Protein AF-A0A1M5PH38-F1 (afdb_monomer_lite)

Sequence (43 aa):
MKLKFEDFQGEKLSKNQQKVVRGGDDPASPPVDPGKRDNNGNG

Secondary structure (DSSP, 8-state):
----GGGGPPPPPPTTTS--PPPS--TTS----TT--------

Radius of gyration: 22.35 Å; chains: 1; bounding box: 35×40×53 Å

pLDDT: mean 70.93, std 12.98, range [38.5, 89.5]

Structure (mmCIF, N/CA/C/O backbone):
data_AF-A0A1M5PH38-F1
#
_entry.id   AF-A0A1M5PH38-F1
#
loop_
_atom_site.group_PDB
_atom_site.id
_atom_site.type_symbol
_atom_site.label_atom_id
_atom_site.label_alt_id
_atom_site.label_comp_id
_atom_site.label_asym_id
_atom_site.label_entity_id
_atom_site.label_seq_id
_atom_site.pdbx_PDB_ins_code
_atom_site.Cartn_x
_atom_site.Cartn_y
_atom_site.Cartn_z
_atom_site.occupancy
_atom_site.B_iso_or_equiv
_atom_site.auth_seq_id
_atom_site.auth_comp_id
_atom_site.auth_asym_id
_atom_site.auth_atom_id
_atom_site.pdbx_PDB_model_num
ATOM 1 N N . MET A 1 1 ? -17.359 -11.083 25.581 1.00 71.44 1 MET A N 1
ATOM 2 C CA . MET A 1 1 ? -16.667 -9.932 24.956 1.00 71.44 1 MET A CA 1
ATOM 3 C C . MET A 1 1 ? -17.412 -9.565 23.683 1.00 71.44 1 MET A C 1
ATOM 5 O O . MET A 1 1 ? -17.860 -10.480 23.004 1.00 71.44 1 MET A O 1
ATOM 9 N N . LYS A 1 2 ? -17.591 -8.275 23.380 1.00 87.12 2 LYS A N 1
ATOM 10 C CA . LYS A 1 2 ? -18.244 -7.810 22.146 1.00 87.12 2 LYS A CA 1
ATOM 11 C C . LYS A 1 2 ? -17.183 -7.146 21.271 1.00 87.12 2 LYS A C 1
ATOM 13 O O . LYS A 1 2 ? -16.649 -6.119 21.676 1.00 87.12 2 LYS A O 1
ATOM 18 N N . LEU A 1 3 ? -16.869 -7.772 20.140 1.00 88.12 3 LEU A N 1
ATOM 19 C CA . LEU A 1 3 ? -15.926 -7.248 19.151 1.00 88.12 3 LEU A CA 1
ATOM 20 C C . LEU A 1 3 ? -16.571 -6.079 18.401 1.00 88.12 3 LEU A C 1
ATOM 22 O O . LEU A 1 3 ? -17.786 -6.086 18.167 1.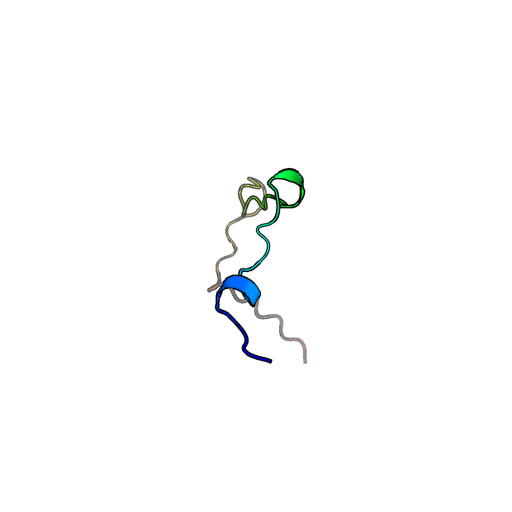00 88.12 3 LEU A O 1
ATOM 26 N N . LYS A 1 4 ? -15.768 -5.076 18.060 1.00 89.50 4 LYS A N 1
ATOM 27 C CA . LYS A 1 4 ? -16.185 -3.869 17.343 1.00 89.50 4 LYS A CA 1
ATOM 28 C C . LYS A 1 4 ? -15.459 -3.793 16.002 1.00 89.50 4 LYS A C 1
ATOM 30 O O . LYS A 1 4 ? -14.416 -4.410 15.821 1.00 89.50 4 LYS A O 1
ATOM 35 N N . PHE A 1 5 ? -16.008 -3.054 15.042 1.00 86.88 5 PHE A N 1
ATOM 36 C CA . PHE A 1 5 ? -15.410 -2.942 13.705 1.00 86.88 5 PHE A CA 1
ATOM 37 C C . PHE A 1 5 ? -14.023 -2.289 13.732 1.00 86.88 5 PHE A C 1
ATOM 39 O O . PHE A 1 5 ? -13.182 -2.576 12.881 1.00 86.88 5 PHE A O 1
ATOM 46 N N . GLU A 1 6 ? -13.777 -1.443 14.728 1.00 85.88 6 GLU A N 1
ATOM 47 C CA . GLU A 1 6 ? -12.502 -0.781 14.976 1.00 85.88 6 GLU A CA 1
ATOM 48 C C . GLU A 1 6 ? -11.389 -1.780 15.322 1.00 85.88 6 GLU A C 1
ATOM 50 O O . GLU A 1 6 ? -10.237 -1.539 14.974 1.00 85.88 6 GLU A O 1
ATOM 55 N N . ASP A 1 7 ? -11.736 -2.932 15.911 1.00 86.31 7 ASP A N 1
ATOM 56 C CA . ASP A 1 7 ? -10.782 -3.988 16.280 1.00 86.31 7 ASP A CA 1
ATOM 57 C C . ASP A 1 7 ? -10.169 -4.685 15.045 1.00 86.31 7 ASP A C 1
ATOM 59 O O . ASP A 1 7 ? -9.176 -5.399 15.160 1.00 86.31 7 ASP A O 1
ATOM 63 N N . PHE A 1 8 ? -10.752 -4.477 13.857 1.00 87.94 8 PHE A N 1
ATOM 64 C CA . PHE A 1 8 ? -10.319 -5.072 12.586 1.00 87.94 8 PHE A CA 1
ATOM 65 C C . PHE A 1 8 ? -9.793 -4.042 11.583 1.00 87.94 8 PHE A C 1
ATOM 67 O O . PHE A 1 8 ? -9.561 -4.376 10.419 1.00 87.94 8 PHE A O 1
ATOM 74 N N . GLN A 1 9 ? -9.627 -2.783 11.994 1.00 84.81 9 GLN A N 1
ATOM 75 C CA . GLN A 1 9 ? -9.000 -1.789 11.130 1.00 84.81 9 GLN A CA 1
ATOM 76 C C . GLN A 1 9 ? -7.543 -2.199 10.895 1.00 84.81 9 GLN A C 1
ATOM 78 O O . GLN A 1 9 ? -6.767 -2.359 11.834 1.00 84.81 9 GLN A O 1
ATOM 83 N N . GLY A 1 10 ? -7.177 -2.406 9.630 1.00 78.06 10 GLY A N 1
ATOM 84 C CA . GLY A 1 10 ? -5.807 -2.743 9.264 1.00 78.06 10 GLY A CA 1
ATOM 85 C C . GLY A 1 10 ? -4.862 -1.581 9.565 1.00 78.06 10 GLY A C 1
ATOM 86 O O . GLY A 1 10 ? -5.161 -0.428 9.248 1.00 78.06 10 GLY A O 1
ATOM 87 N N . GLU A 1 11 ? -3.703 -1.876 10.147 1.00 78.31 11 GLU A N 1
ATOM 88 C CA . GLU A 1 11 ? -2.659 -0.875 10.338 1.00 78.31 11 GLU A CA 1
ATOM 89 C C . GLU A 1 11 ? -2.089 -0.466 8.971 1.00 78.31 11 GLU A C 1
ATOM 91 O O . GLU A 1 11 ? -1.557 -1.284 8.213 1.00 78.31 11 GLU A O 1
ATOM 96 N N . LYS A 1 12 ? -2.233 0.814 8.615 1.00 82.31 12 LYS A N 1
ATOM 97 C CA . LYS A 1 12 ? -1.692 1.337 7.360 1.00 82.31 12 LYS A CA 1
ATOM 98 C C . LYS A 1 12 ? -0.182 1.501 7.499 1.00 82.31 12 LYS A C 1
ATOM 100 O O . LYS A 1 12 ? 0.271 2.348 8.261 1.00 82.31 12 LYS A O 1
ATOM 105 N N . LEU A 1 13 ? 0.583 0.759 6.698 1.00 77.69 13 LEU A N 1
ATOM 106 C CA . LEU A 1 13 ? 2.037 0.920 6.620 1.00 77.69 13 LEU A CA 1
ATOM 107 C C . LEU A 1 13 ? 2.410 2.369 6.286 1.00 77.69 13 LEU A C 1
ATOM 109 O O . LEU A 1 13 ? 1.857 2.968 5.353 1.00 77.69 13 LEU A O 1
ATOM 113 N N . SER A 1 14 ? 3.381 2.917 7.011 1.00 83.62 14 SER A N 1
ATOM 114 C CA . SER A 1 14 ? 3.925 4.245 6.739 1.00 83.62 14 SER A CA 1
ATOM 115 C C . SER A 1 14 ? 4.740 4.253 5.438 1.00 83.62 14 SER A C 1
ATOM 117 O O . SER A 1 1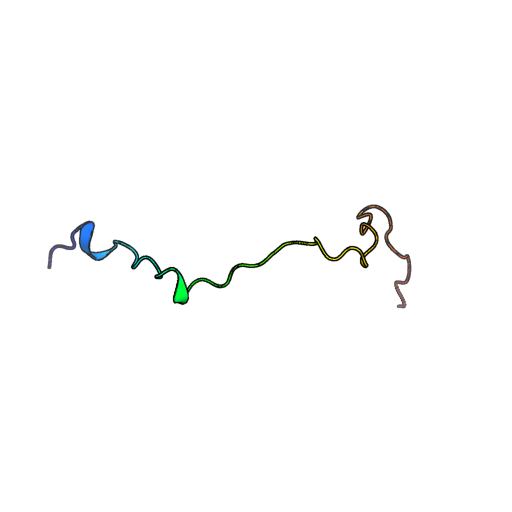4 ? 5.209 3.222 4.958 1.00 83.62 14 SER A O 1
ATOM 119 N N . LYS A 1 15 ? 4.924 5.431 4.824 1.00 77.25 15 LYS A N 1
ATOM 120 C CA . LYS A 1 15 ? 5.585 5.562 3.504 1.00 77.25 15 LYS A CA 1
ATOM 121 C C . LYS A 1 15 ? 7.004 4.980 3.469 1.00 77.25 15 LYS A C 1
ATOM 123 O O . LYS A 1 15 ? 7.429 4.484 2.438 1.00 77.25 15 LYS A O 1
ATOM 128 N N . ASN A 1 16 ? 7.720 5.027 4.590 1.00 79.12 16 ASN A N 1
ATOM 129 C CA . ASN A 1 16 ? 9.058 4.446 4.754 1.00 79.12 16 ASN A CA 1
ATOM 130 C C . ASN A 1 16 ? 9.057 2.912 4.908 1.00 79.12 16 ASN A C 1
ATOM 132 O O . ASN A 1 16 ? 10.110 2.300 4.772 1.00 79.12 16 ASN A O 1
ATOM 136 N N . GLN A 1 17 ? 7.908 2.291 5.187 1.00 81.56 17 GLN A N 1
ATOM 137 C CA . GLN A 1 17 ? 7.745 0.833 5.231 1.00 81.56 17 GLN A CA 1
ATOM 138 C C . GLN A 1 17 ? 7.290 0.260 3.879 1.00 81.56 17 GLN A C 1
ATOM 140 O O . GLN A 1 17 ? 7.414 -0.939 3.638 1.00 81.56 17 GLN A O 1
ATOM 145 N N . GLN A 1 18 ? 6.775 1.105 2.981 1.00 80.75 18 GLN A N 1
ATOM 146 C CA . GLN A 1 18 ? 6.345 0.704 1.646 1.00 80.75 18 GLN A CA 1
ATOM 147 C C . GLN A 1 18 ? 7.537 0.731 0.682 1.00 80.75 18 GLN A C 1
ATOM 149 O O . GLN A 1 18 ? 8.156 1.772 0.466 1.00 80.75 18 GLN A O 1
ATOM 154 N N . LYS A 1 19 ? 7.855 -0.410 0.064 1.00 81.12 19 LYS A N 1
ATOM 155 C CA . LYS A 1 19 ? 8.795 -0.446 -1.063 1.00 81.12 19 LYS A CA 1
ATOM 156 C C . LYS A 1 19 ? 8.054 -0.063 -2.340 1.00 81.12 19 LYS A C 1
ATOM 158 O O . LYS A 1 19 ? 7.045 -0.676 -2.675 1.00 81.12 19 LYS A O 1
ATOM 163 N N . VAL A 1 20 ? 8.568 0.929 -3.062 1.00 76.38 20 VAL A N 1
ATOM 164 C CA . VAL A 1 20 ? 8.063 1.287 -4.392 1.00 76.38 20 VAL A CA 1
ATOM 165 C C . VAL A 1 20 ? 8.699 0.347 -5.410 1.00 76.38 20 VAL A C 1
ATOM 167 O O . VAL A 1 20 ? 9.911 0.386 -5.611 1.00 76.38 20 VAL A O 1
ATOM 170 N N . VAL A 1 21 ? 7.889 -0.494 -6.051 1.00 76.44 21 VAL A N 1
ATOM 171 C CA . VAL A 1 21 ? 8.317 -1.292 -7.205 1.00 76.44 21 VAL A CA 1
ATOM 172 C C . VAL A 1 21 ? 8.003 -0.489 -8.461 1.00 76.44 21 VAL A C 1
ATOM 174 O O . VAL A 1 21 ? 6.853 -0.118 -8.686 1.00 76.44 21 VAL A O 1
ATOM 177 N N . ARG A 1 22 ? 9.026 -0.190 -9.264 1.00 75.50 22 ARG A N 1
ATOM 178 C CA . ARG A 1 2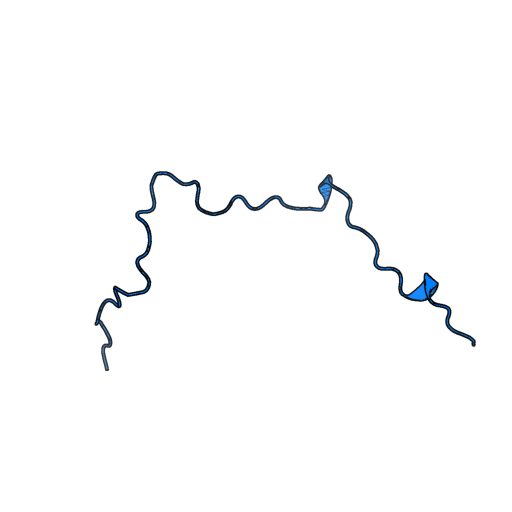2 ? 8.854 0.362 -10.612 1.00 75.50 22 ARG A CA 1
ATOM 179 C C . ARG A 1 22 ? 8.787 -0.823 -11.567 1.00 75.50 22 ARG A C 1
ATOM 181 O O . ARG A 1 22 ? 9.692 -1.651 -11.564 1.00 75.50 22 ARG A O 1
ATOM 188 N N . GLY A 1 23 ? 7.687 -0.958 -12.296 1.00 71.75 23 GLY A N 1
ATOM 189 C CA . GLY A 1 23 ? 7.530 -2.038 -13.263 1.00 71.75 23 GLY A CA 1
ATOM 190 C C . GLY A 1 23 ? 8.230 -1.683 -14.568 1.00 71.75 23 GLY A C 1
ATOM 191 O O . GLY A 1 23 ? 7.923 -0.645 -15.132 1.00 71.75 23 GLY A O 1
ATOM 192 N N . GLY A 1 24 ? 9.137 -2.544 -15.034 1.00 65.19 24 GLY A N 1
ATOM 193 C CA . GLY A 1 24 ? 9.500 -2.694 -16.449 1.00 65.19 24 GLY A CA 1
ATOM 194 C C . GLY A 1 24 ? 10.131 -1.512 -17.194 1.00 65.19 24 GLY A C 1
ATOM 195 O O . GLY A 1 24 ? 10.506 -1.705 -18.342 1.00 65.19 24 GLY A O 1
ATOM 196 N N . ASP A 1 25 ? 10.314 -0.343 -16.579 1.00 63.41 25 ASP A N 1
ATOM 197 C CA . ASP A 1 25 ? 11.002 0.813 -17.184 1.00 63.41 25 ASP A CA 1
ATOM 198 C C . ASP A 1 25 ? 12.527 0.606 -17.319 1.00 63.41 25 ASP A C 1
ATOM 200 O O . ASP A 1 25 ? 13.288 1.571 -17.388 1.00 63.41 25 ASP A O 1
ATOM 204 N N . ASP A 1 26 ? 12.995 -0.645 -17.331 1.00 62.00 26 ASP A N 1
ATOM 205 C CA . ASP A 1 26 ? 14.349 -0.956 -17.762 1.00 62.00 26 ASP A CA 1
ATOM 206 C C . ASP A 1 26 ? 14.362 -0.886 -19.297 1.00 62.00 26 ASP A C 1
ATOM 208 O O . ASP A 1 26 ? 13.790 -1.758 -19.958 1.00 62.00 26 ASP A O 1
ATOM 212 N N . PRO A 1 27 ? 15.034 0.108 -19.911 1.00 61.75 27 PRO A N 1
ATOM 213 C CA . PRO A 1 27 ? 15.096 0.235 -21.369 1.00 61.75 27 PRO A CA 1
ATOM 214 C C . PRO A 1 27 ? 15.837 -0.938 -22.042 1.00 61.75 27 PRO A C 1
ATOM 216 O O . PRO A 1 27 ? 15.956 -0.973 -23.264 1.00 61.75 27 PRO A O 1
ATOM 219 N N . ALA A 1 28 ? 16.367 -1.877 -21.252 1.00 59.47 28 ALA A N 1
ATOM 220 C CA . ALA A 1 28 ? 17.177 -3.001 -21.694 1.00 59.47 28 ALA A CA 1
ATOM 221 C C . ALA A 1 28 ? 16.391 -4.305 -21.910 1.00 59.47 28 ALA A C 1
ATOM 223 O O . ALA A 1 28 ? 16.919 -5.210 -22.557 1.00 59.47 28 ALA A O 1
ATOM 224 N N . SER A 1 29 ? 15.160 -4.440 -21.402 1.00 60.78 29 SER A N 1
ATOM 225 C CA . SER A 1 29 ? 14.370 -5.654 -21.639 1.00 60.78 29 SER A CA 1
ATOM 226 C C . SER A 1 29 ? 13.454 -5.470 -22.851 1.00 60.78 29 SER A C 1
ATOM 228 O O . SER A 1 29 ? 12.533 -4.651 -22.782 1.00 60.78 29 SER A O 1
ATOM 230 N N . PRO A 1 30 ? 13.658 -6.212 -23.958 1.00 67.50 30 PRO A N 1
ATOM 231 C CA . PRO A 1 30 ? 12.682 -6.228 -25.036 1.00 67.50 30 PRO A CA 1
ATOM 232 C C . PRO A 1 30 ? 11.331 -6.711 -24.484 1.00 67.50 30 PRO A C 1
ATOM 234 O O . PRO A 1 30 ? 11.313 -7.550 -23.577 1.00 67.50 30 PRO A O 1
ATOM 237 N N . PRO A 1 31 ? 10.200 -6.210 -25.014 1.00 69.88 31 PRO A N 1
ATOM 238 C CA . PRO A 1 31 ? 8.883 -6.690 -24.625 1.00 69.88 31 PRO A CA 1
ATOM 239 C C . PRO A 1 31 ? 8.833 -8.214 -24.750 1.00 69.88 31 PRO A C 1
ATOM 241 O O . PRO A 1 31 ? 9.058 -8.762 -25.830 1.00 69.88 31 PRO A O 1
ATOM 244 N N . VAL A 1 32 ? 8.571 -8.905 -23.640 1.00 68.19 32 VAL A N 1
ATOM 245 C CA . VAL A 1 32 ? 8.344 -10.350 -23.663 1.00 68.19 32 VAL A CA 1
ATOM 246 C C . VAL A 1 32 ? 6.974 -10.564 -24.296 1.00 68.19 32 VAL A C 1
ATOM 248 O O . VAL A 1 32 ? 5.953 -10.290 -23.671 1.00 68.19 32 VAL A O 1
ATOM 251 N N . ASP A 1 33 ? 6.956 -10.997 -25.554 1.00 68.56 33 ASP A N 1
ATOM 252 C CA . ASP A 1 33 ? 5.731 -11.363 -26.262 1.00 68.56 33 ASP A CA 1
ATOM 253 C C . ASP A 1 33 ? 5.186 -12.681 -25.674 1.00 68.56 33 ASP A C 1
ATOM 255 O O . ASP A 1 33 ? 5.812 -13.731 -25.852 1.00 68.56 33 ASP A O 1
ATOM 259 N N . PRO A 1 34 ? 4.029 -12.673 -24.984 1.00 63.81 34 PRO A N 1
ATOM 260 C CA . PRO A 1 34 ? 3.457 -13.878 -24.387 1.00 63.81 34 PRO A CA 1
ATOM 261 C C . PRO A 1 34 ? 2.996 -14.911 -25.432 1.00 63.81 34 PRO A C 1
ATOM 263 O O . PRO A 1 34 ? 2.717 -16.057 -25.073 1.00 63.81 34 PRO A O 1
ATOM 266 N N . GLY A 1 35 ? 2.920 -14.539 -26.716 1.00 61.69 35 GLY A N 1
ATOM 267 C CA . GLY A 1 35 ? 2.671 -15.452 -27.833 1.00 61.69 35 GLY A CA 1
ATOM 268 C C . GLY A 1 35 ? 3.917 -16.201 -28.310 1.00 61.69 35 GLY A C 1
ATOM 269 O O . GLY A 1 35 ? 3.802 -17.229 -28.980 1.00 61.69 35 GLY A O 1
ATOM 270 N N . LYS A 1 36 ? 5.115 -15.742 -27.937 1.00 60.53 36 LYS A N 1
ATOM 271 C CA . LYS A 1 36 ? 6.389 -16.326 -28.360 1.00 60.53 36 LYS A CA 1
ATOM 272 C C . LYS A 1 36 ? 6.844 -17.354 -27.324 1.00 60.53 36 LYS A C 1
ATOM 274 O O . LYS A 1 36 ? 7.814 -17.161 -26.601 1.00 60.53 36 LYS A O 1
ATOM 279 N N . ARG A 1 37 ? 6.100 -18.463 -27.225 1.00 56.16 37 ARG A N 1
ATOM 280 C CA . ARG A 1 37 ? 6.604 -19.665 -26.550 1.00 56.16 37 ARG A CA 1
ATOM 281 C C . ARG A 1 37 ? 7.821 -20.150 -27.325 1.00 56.16 37 ARG A C 1
ATOM 283 O O . ARG A 1 37 ? 7.685 -20.655 -28.438 1.00 56.16 37 ARG A O 1
ATOM 290 N N . ASP A 1 38 ? 8.991 -20.023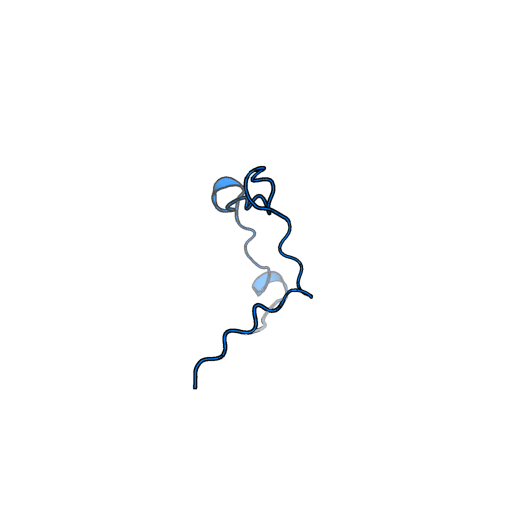 -26.720 1.00 57.50 38 ASP A N 1
ATOM 291 C CA . ASP A 1 38 ? 10.135 -20.830 -27.103 1.00 57.50 38 ASP A CA 1
ATOM 292 C C . ASP A 1 38 ? 9.739 -22.293 -26.872 1.00 57.50 38 ASP A 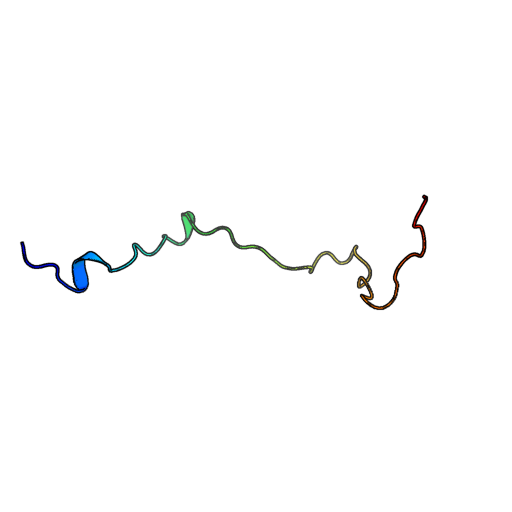C 1
ATOM 294 O O . ASP A 1 38 ? 9.623 -22.772 -25.743 1.00 57.50 38 ASP A O 1
ATOM 298 N N . ASN A 1 39 ? 9.439 -22.992 -27.966 1.00 56.59 39 ASN A N 1
ATOM 299 C CA . ASN A 1 39 ? 9.355 -24.444 -27.988 1.00 56.59 39 ASN A CA 1
ATOM 300 C C . ASN A 1 39 ? 10.745 -24.987 -27.646 1.00 56.59 39 ASN A C 1
ATOM 302 O O . ASN A 1 39 ? 11.547 -25.260 -28.532 1.00 56.59 39 ASN A O 1
ATOM 306 N N . ASN A 1 40 ? 11.035 -25.141 -26.360 1.00 52.03 40 ASN A N 1
ATOM 307 C CA . ASN A 1 40 ? 12.099 -26.023 -25.913 1.00 52.03 40 ASN A CA 1
ATOM 308 C C . ASN A 1 40 ? 11.616 -26.817 -24.697 1.00 52.03 40 ASN A C 1
ATOM 310 O O . ASN A 1 40 ? 12.088 -26.660 -23.575 1.00 52.03 40 ASN A O 1
ATOM 314 N N . GLY A 1 41 ? 10.593 -27.641 -24.935 1.00 42.72 41 GLY A N 1
ATOM 315 C CA . GLY A 1 41 ? 10.292 -28.769 -24.069 1.00 42.72 41 GLY A CA 1
ATOM 316 C C . GLY A 1 41 ? 11.253 -29.899 -24.417 1.00 42.72 41 GLY A C 1
ATOM 317 O O . GLY A 1 41 ? 11.054 -30.568 -25.426 1.00 42.72 41 GLY A O 1
ATOM 318 N N . ASN A 1 42 ? 12.282 -30.097 -23.596 1.00 45.84 42 ASN A N 1
ATOM 319 C CA . ASN A 1 42 ? 12.989 -31.371 -23.565 1.00 45.84 42 ASN A CA 1
ATOM 320 C C . ASN A 1 42 ? 12.201 -32.319 -22.655 1.00 45.84 42 ASN A C 1
ATOM 322 O O . ASN A 1 42 ? 11.967 -32.001 -21.485 1.00 45.84 42 ASN A O 1
ATOM 326 N N . GLY A 1 43 ? 11.768 -33.441 -23.233 1.00 38.50 43 GLY A N 1
ATOM 327 C CA .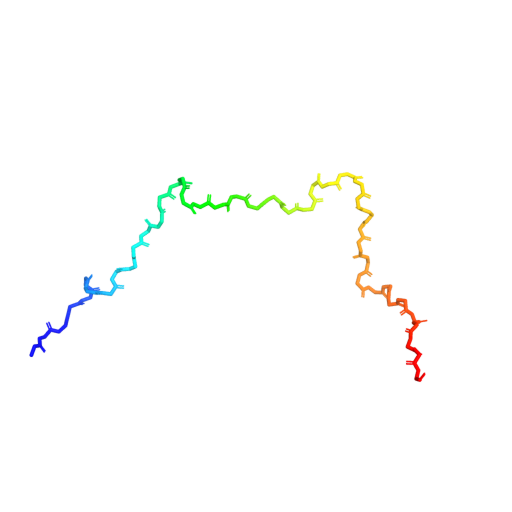 GLY A 1 43 ? 11.480 -34.666 -22.489 1.00 38.50 43 GLY A CA 1
ATOM 328 C C . GLY A 1 43 ? 12.754 -35.367 -22.037 1.00 38.50 43 GLY A C 1
ATOM 329 O O . GLY A 1 43 ? 13.856 -34.923 -22.439 1.00 38.50 43 GLY A O 1
#

Foldseek 3Di:
DDDDPVNPPDDDDDPVRDDDDDPDPPPPDDPDDPVPPPPDDDD